Protein AF-A0A7J5WQ27-F1 (afdb_monomer_lite)

Radius of gyration: 19.46 Å; chains: 1; bounding box: 26×52×47 Å

Foldseek 3Di:
DVCVVVVVVVVVVVVVVVPPPPPPQDDAPDLVRLVVQLVVCLVVLNLVSNCVSDDPDPVVVVVSVVSSVVVCVVPVPD

pLDDT: mean 87.33, std 14.18, range [56.34, 98.5]

Secondary structure (DSSP, 8-state):
-HHHHHHHHHHHHHHHHTT-----PPPPSSHHHHHHHHHHHHHTT-HHHHHHTS---HHHHHHHHHHHHHHHHH-TT-

Sequence (78 aa):
MKYWLTILSCAVLFFVACNNSSNEYIAAENGLDAGREFIASSNQGDFSKAGFYMIQDPSNIGLLADAEKNYRALHPSI

Structure (mmCIF, N/CA/C/O backbone):
data_AF-A0A7J5WQ27-F1
#
_entry.id   AF-A0A7J5WQ27-F1
#
loop_
_atom_site.group_PDB
_atom_site.id
_atom_site.type_symbol
_atom_site.label_atom_id
_atom_site.label_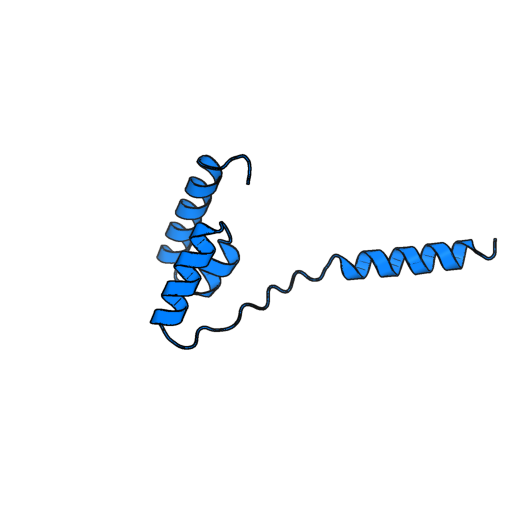alt_id
_atom_site.label_comp_id
_atom_site.label_asym_id
_atom_site.label_entity_id
_atom_site.label_seq_id
_atom_site.pdbx_PDB_ins_code
_atom_site.Cartn_x
_atom_site.Cartn_y
_atom_site.Cartn_z
_atom_site.occupancy
_atom_site.B_iso_or_equiv
_atom_site.auth_seq_id
_atom_site.auth_comp_id
_atom_site.auth_asym_id
_atom_site.auth_atom_id
_atom_site.pdbx_PDB_model_num
ATOM 1 N N . MET A 1 1 ? -3.328 -40.502 32.061 1.00 59.38 1 MET A N 1
ATOM 2 C CA . MET A 1 1 ? -1.920 -40.175 31.735 1.00 59.38 1 MET A CA 1
ATOM 3 C C . MET A 1 1 ? -1.582 -40.284 30.240 1.00 59.38 1 MET A C 1
ATOM 5 O O . MET A 1 1 ? -0.765 -39.507 29.780 1.00 59.38 1 MET A O 1
ATOM 9 N N . LYS A 1 2 ? -2.175 -41.204 29.455 1.00 62.09 2 LYS A N 1
ATOM 10 C CA . LYS A 1 2 ? -1.757 -41.466 28.056 1.00 62.09 2 LYS A CA 1
ATOM 11 C C . LYS A 1 2 ? -2.230 -40.426 27.020 1.00 62.09 2 LYS A C 1
ATOM 13 O O . LYS A 1 2 ? -1.522 -40.169 26.059 1.00 62.09 2 LYS A O 1
ATOM 18 N N . TYR A 1 3 ? -3.381 -39.790 27.251 1.00 73.75 3 TYR A N 1
ATOM 19 C CA . TYR A 1 3 ? -3.979 -38.811 26.324 1.00 73.75 3 TYR A CA 1
ATOM 20 C C . TYR A 1 3 ? -3.419 -37.389 26.462 1.00 73.75 3 TYR A C 1
ATOM 22 O O . TYR A 1 3 ? -3.642 -36.548 25.602 1.00 73.75 3 TYR A O 1
ATOM 30 N N . TRP A 1 4 ? -2.682 -37.114 27.542 1.00 72.50 4 TRP A N 1
ATOM 31 C CA . TRP A 1 4 ? -2.107 -35.791 27.799 1.00 72.50 4 TRP A CA 1
ATOM 32 C C . TRP A 1 4 ? -1.004 -35.456 26.795 1.00 72.50 4 TRP A C 1
ATOM 34 O O . TRP A 1 4 ? -0.938 -34.332 26.310 1.00 72.50 4 TRP A O 1
ATOM 44 N N . LEU A 1 5 ? -0.205 -36.457 26.411 1.00 71.25 5 LEU A N 1
ATOM 45 C CA . LEU A 1 5 ? 0.802 -36.310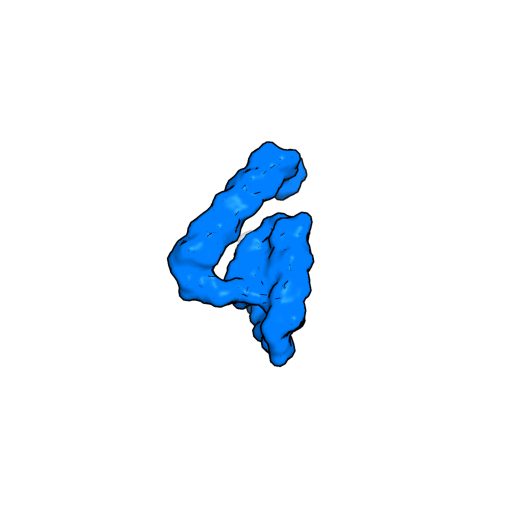 25.360 1.00 71.25 5 LEU A CA 1
ATOM 46 C C . LEU A 1 5 ? 0.153 -36.030 23.994 1.00 71.25 5 LEU A C 1
ATOM 48 O O . LEU A 1 5 ? 0.668 -35.243 23.208 1.00 71.25 5 LEU A O 1
ATOM 52 N N . THR A 1 6 ? -1.006 -36.640 23.729 1.00 76.19 6 THR A N 1
ATOM 53 C CA . THR A 1 6 ? -1.753 -36.475 22.473 1.00 76.19 6 THR A CA 1
ATOM 54 C C . THR A 1 6 ? -2.420 -35.101 22.386 1.00 76.19 6 THR A C 1
ATOM 56 O O . THR A 1 6 ? -2.361 -34.456 21.344 1.00 76.19 6 THR A O 1
ATOM 59 N N . ILE A 1 7 ? -2.992 -34.614 23.492 1.00 79.00 7 ILE A N 1
ATOM 60 C CA . ILE A 1 7 ? -3.593 -33.273 23.576 1.00 79.00 7 ILE A CA 1
ATOM 61 C C . ILE A 1 7 ? -2.517 -32.187 23.428 1.00 79.00 7 ILE A C 1
ATOM 63 O O . ILE A 1 7 ? -2.711 -31.237 22.671 1.00 79.00 7 ILE A O 1
ATOM 67 N N . LEU A 1 8 ? -1.360 -32.356 24.077 1.00 78.00 8 LEU A N 1
ATOM 68 C CA . LEU A 1 8 ? -0.230 -31.430 23.956 1.00 78.00 8 LEU A CA 1
ATOM 69 C C . LEU A 1 8 ? 0.318 -31.380 22.518 1.00 78.00 8 LEU A C 1
ATOM 71 O O . LEU A 1 8 ? 0.588 -30.300 22.001 1.00 78.00 8 LEU A O 1
ATOM 75 N N . SER A 1 9 ? 0.415 -32.531 21.845 1.00 74.00 9 SER A N 1
ATOM 76 C CA . SER A 1 9 ? 0.849 -32.608 20.444 1.00 74.00 9 SER A CA 1
ATOM 77 C C . SER A 1 9 ? -0.118 -31.913 19.479 1.00 74.00 9 SER A C 1
ATOM 79 O O . SER A 1 9 ? 0.333 -31.252 18.547 1.00 74.00 9 SER A O 1
ATOM 81 N N . CYS A 1 10 ? -1.435 -32.029 19.688 1.00 72.56 10 CYS A N 1
ATOM 82 C CA . CYS A 1 10 ? -2.424 -31.318 18.869 1.00 72.56 10 CYS A CA 1
ATOM 83 C C . CYS A 1 10 ? -2.374 -29.802 19.093 1.00 72.56 10 CYS A C 1
ATOM 85 O O . CYS A 1 10 ? -2.479 -29.045 18.132 1.00 72.56 10 CYS A O 1
ATOM 87 N N . ALA A 1 11 ? -2.173 -29.350 20.334 1.00 75.56 11 ALA A N 1
ATOM 88 C CA . ALA A 1 11 ? -2.087 -27.925 20.646 1.00 75.56 11 ALA A CA 1
ATOM 89 C C . ALA A 1 11 ? -0.914 -27.241 19.919 1.00 75.56 11 ALA A C 1
ATOM 91 O O . ALA A 1 11 ? -1.083 -26.150 19.384 1.00 75.56 11 ALA A O 1
ATOM 92 N N . VAL A 1 12 ? 0.245 -27.902 19.819 1.00 75.06 12 VAL A N 1
ATOM 93 C CA . VAL A 1 12 ? 1.423 -27.363 19.112 1.00 75.06 12 VAL A CA 1
ATOM 94 C C . VAL A 1 12 ? 1.166 -27.179 17.610 1.00 75.06 12 VAL A C 1
ATOM 96 O O . VAL A 1 12 ? 1.599 -26.179 17.041 1.00 75.06 12 VAL A O 1
ATOM 99 N N . LEU A 1 13 ? 0.416 -28.081 16.968 1.00 72.44 13 LEU A N 1
ATOM 100 C CA . LEU A 1 13 ? 0.090 -27.971 15.538 1.00 72.44 13 LEU A CA 1
ATOM 101 C C . LEU A 1 13 ? -0.866 -26.804 15.232 1.00 72.44 13 LEU A C 1
ATOM 103 O O . LEU A 1 13 ? -0.750 -26.190 14.174 1.00 72.44 13 LEU A O 1
ATOM 107 N N . PHE A 1 14 ? -1.753 -26.445 16.166 1.00 70.81 14 PHE A N 1
ATOM 108 C CA . PHE A 1 14 ? -2.626 -25.273 16.018 1.00 70.81 14 PHE A CA 1
ATOM 109 C C . PHE A 1 14 ? -1.863 -23.941 16.084 1.00 70.81 14 PHE A C 1
ATOM 111 O O . PHE A 1 14 ? -2.245 -22.994 15.402 1.00 70.81 14 PHE A O 1
ATOM 118 N N . PHE A 1 15 ? -0.764 -23.860 16.843 1.00 66.69 15 PHE A N 1
ATOM 119 C CA . PHE A 1 15 ? 0.032 -22.628 16.932 1.00 66.69 15 PHE A CA 1
ATOM 120 C C . PHE A 1 15 ? 0.880 -22.352 15.681 1.00 66.69 15 PHE A C 1
ATOM 122 O O . PHE A 1 15 ? 1.135 -21.190 15.374 1.00 66.69 15 PHE A O 1
ATOM 129 N N . VAL A 1 16 ? 1.281 -23.382 14.925 1.00 65.00 16 VAL A N 1
ATOM 130 C CA . VAL A 1 16 ? 2.083 -23.202 13.697 1.00 65.00 16 VAL A CA 1
ATOM 131 C C . VAL A 1 16 ? 1.240 -22.654 12.534 1.00 65.00 16 VAL A C 1
ATOM 133 O O . VAL A 1 16 ? 1.758 -21.917 11.701 1.00 65.00 16 VAL A O 1
ATOM 136 N N . ALA A 1 17 ? -0.067 -22.932 12.496 1.00 62.53 17 ALA A N 1
ATOM 137 C CA . ALA A 1 17 ? -0.955 -22.453 11.430 1.00 62.53 17 ALA A CA 1
ATOM 138 C C . ALA A 1 17 ? -1.276 -20.945 11.507 1.00 62.53 17 ALA A C 1
ATOM 140 O O . ALA A 1 17 ? -1.629 -20.345 10.493 1.00 62.53 17 ALA A O 1
ATOM 141 N N . CYS A 1 18 ? -1.127 -20.320 12.680 1.00 61.22 18 CYS A N 1
ATOM 142 C CA . CYS A 1 18 ? -1.414 -18.894 12.880 1.00 61.22 18 CYS A CA 1
ATOM 143 C C . CYS A 1 18 ? -0.265 -17.955 12.489 1.00 61.22 18 CYS A C 1
ATOM 145 O O . CYS A 1 18 ? -0.413 -16.748 12.648 1.00 61.22 18 CYS A O 1
ATOM 147 N N . ASN A 1 19 ? 0.869 -18.470 12.000 1.00 57.72 19 ASN A N 1
ATOM 148 C CA . ASN A 1 19 ? 2.049 -17.646 11.719 1.00 57.72 19 ASN A CA 1
ATOM 149 C C . ASN A 1 19 ? 2.365 -17.487 10.221 1.00 57.72 19 ASN A C 1
ATOM 151 O O . ASN A 1 19 ? 3.482 -17.125 9.855 1.00 57.72 19 ASN A O 1
ATOM 155 N N . ASN A 1 20 ? 1.390 -17.744 9.345 1.00 56.34 20 ASN A N 1
ATOM 156 C CA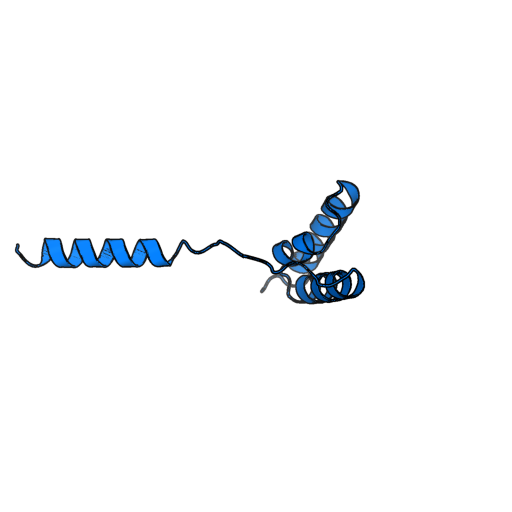 . ASN A 1 20 ? 1.524 -17.512 7.906 1.00 56.34 20 ASN A CA 1
ATOM 157 C C . ASN A 1 20 ? 1.276 -16.032 7.572 1.00 56.34 20 ASN A C 1
ATOM 159 O O . ASN A 1 20 ? 0.268 -15.686 6.966 1.00 56.34 20 ASN A O 1
ATOM 163 N N . SER A 1 21 ? 2.200 -15.162 7.979 1.00 58.31 21 SER A N 1
ATOM 164 C CA . SER A 1 21 ? 2.197 -13.732 7.627 1.00 58.31 21 SER A CA 1
ATOM 165 C C . SER A 1 21 ? 3.177 -13.418 6.493 1.00 58.31 21 SER A C 1
ATOM 167 O O . SER A 1 21 ? 3.739 -12.326 6.436 1.00 58.31 21 SER A O 1
ATOM 169 N N . SER A 1 22 ? 3.434 -14.369 5.592 1.00 57.47 22 SER A N 1
ATOM 170 C CA . SER A 1 22 ? 4.100 -14.063 4.328 1.00 57.47 22 SER A CA 1
ATOM 171 C C . SER A 1 22 ? 3.036 -13.564 3.360 1.00 57.47 22 SER A C 1
ATOM 173 O O . SER A 1 22 ? 2.467 -14.336 2.589 1.00 57.47 22 SER A O 1
ATOM 175 N N . ASN A 1 23 ? 2.734 -12.269 3.430 1.00 62.31 23 ASN A N 1
ATOM 176 C CA . ASN A 1 23 ? 2.011 -11.604 2.358 1.00 62.31 23 ASN A CA 1
ATOM 177 C C . ASN A 1 23 ? 2.918 -11.599 1.116 1.00 62.31 23 ASN A C 1
ATOM 179 O O . ASN A 1 23 ? 3.659 -10.648 0.873 1.00 62.31 23 ASN A O 1
ATOM 183 N N . GLU A 1 24 ? 2.922 -12.699 0.363 1.00 78.75 24 GLU A N 1
ATOM 184 C CA . GLU A 1 24 ? 3.558 -12.759 -0.949 1.00 78.75 24 GLU A CA 1
ATOM 185 C C . GLU A 1 24 ? 2.691 -11.962 -1.923 1.00 78.75 24 GLU A C 1
ATOM 187 O O . GLU A 1 24 ? 1.770 -12.475 -2.560 1.00 78.75 24 GLU A O 1
ATOM 192 N N . TYR A 1 25 ? 2.946 -10.658 -1.988 1.00 90.06 25 TYR A N 1
ATOM 193 C CA . TYR A 1 25 ? 2.353 -9.808 -3.005 1.00 90.06 25 TYR A CA 1
ATOM 194 C C . TYR A 1 25 ? 2.977 -10.131 -4.368 1.00 90.06 25 TYR A C 1
ATOM 196 O O . TYR A 1 25 ? 4.188 -10.327 -4.495 1.00 90.06 25 TYR A O 1
ATOM 204 N N . ILE A 1 26 ? 2.139 -10.197 -5.399 1.00 92.75 26 ILE A N 1
ATOM 205 C CA . ILE A 1 26 ? 2.564 -10.524 -6.761 1.00 92.75 26 ILE A CA 1
ATOM 206 C C . ILE A 1 26 ? 3.072 -9.249 -7.428 1.00 92.75 26 ILE A C 1
ATOM 208 O O . ILE A 1 26 ? 2.394 -8.227 -7.402 1.00 92.75 26 ILE A O 1
ATOM 212 N N . ALA A 1 27 ? 4.255 -9.303 -8.042 1.00 93.81 27 ALA A N 1
ATOM 213 C CA . ALA A 1 27 ? 4.784 -8.172 -8.796 1.00 93.81 27 ALA A CA 1
ATOM 214 C C . ALA A 1 27 ? 3.824 -7.762 -9.925 1.00 93.81 27 ALA A C 1
ATOM 216 O O . ALA A 1 27 ? 3.300 -8.613 -10.644 1.00 93.81 27 ALA A O 1
ATOM 217 N N . ALA A 1 28 ? 3.627 -6.456 -10.090 1.00 96.06 28 ALA A N 1
ATOM 218 C CA . ALA A 1 28 ? 2.796 -5.914 -11.156 1.00 96.06 28 ALA A CA 1
ATOM 219 C C . ALA A 1 28 ? 3.386 -6.204 -12.545 1.00 96.06 28 ALA A C 1
ATOM 221 O O . ALA A 1 28 ? 4.603 -6.173 -12.735 1.00 96.06 28 ALA A O 1
ATOM 222 N N . GLU A 1 29 ? 2.517 -6.410 -13.534 1.00 96.19 29 GLU A N 1
ATOM 223 C CA . GLU A 1 29 ? 2.925 -6.663 -14.921 1.00 96.19 29 GLU A CA 1
ATOM 224 C C . GLU A 1 29 ? 3.615 -5.437 -15.545 1.00 96.19 29 GLU A C 1
ATOM 226 O O . GLU A 1 29 ? 4.548 -5.557 -16.340 1.00 96.19 29 GLU A O 1
ATOM 231 N N . ASN A 1 30 ? 3.152 -4.236 -15.193 1.00 97.56 30 ASN A N 1
ATOM 232 C CA . ASN A 1 30 ? 3.676 -2.964 -15.681 1.00 97.56 30 ASN A CA 1
ATOM 233 C C . ASN A 1 30 ? 3.307 -1.804 -14.734 1.00 97.56 30 ASN A C 1
ATOM 235 O O . ASN A 1 30 ? 2.641 -1.986 -13.716 1.00 97.56 30 ASN A O 1
ATOM 239 N N . GLY A 1 31 ? 3.721 -0.578 -15.073 1.00 97.56 31 GLY A N 1
ATOM 240 C CA . GLY A 1 31 ? 3.461 0.599 -14.235 1.00 97.56 31 GLY A CA 1
ATOM 241 C C . GLY A 1 31 ? 1.977 0.962 -14.072 1.00 97.56 31 GLY A C 1
ATOM 242 O O . GLY A 1 31 ? 1.588 1.450 -13.014 1.00 97.56 31 GLY A O 1
ATOM 243 N N . LEU A 1 32 ? 1.131 0.705 -15.078 1.00 98.06 32 LEU A N 1
ATOM 244 C CA . LEU A 1 32 ? -0.318 0.945 -14.969 1.00 98.06 32 LEU A CA 1
ATOM 245 C C . LEU A 1 32 ? -0.968 -0.069 -14.029 1.00 98.06 32 LEU A C 1
ATOM 247 O O . LEU A 1 32 ? -1.865 0.270 -13.258 1.00 98.06 32 LEU A O 1
ATOM 251 N N . ASP A 1 33 ? -0.486 -1.306 -14.092 1.00 98.12 33 ASP A N 1
ATOM 252 C CA . ASP A 1 33 ? -0.891 -2.389 -13.212 1.00 98.12 33 ASP A CA 1
ATOM 253 C C . ASP A 1 33 ? -0.549 -2.082 -11.749 1.00 98.12 33 ASP A C 1
ATOM 255 O O . ASP A 1 33 ? -1.431 -2.103 -10.889 1.00 98.12 33 ASP A O 1
ATOM 259 N N . ALA A 1 34 ? 0.688 -1.644 -11.497 1.00 98.00 34 ALA A N 1
ATOM 260 C CA . ALA A 1 34 ? 1.134 -1.199 -10.181 1.00 98.00 34 ALA A CA 1
ATOM 261 C C . ALA A 1 34 ? 0.282 -0.036 -9.650 1.00 98.00 34 ALA A C 1
ATOM 263 O O . ALA A 1 34 ? -0.181 -0.072 -8.513 1.00 98.00 34 ALA A O 1
ATOM 264 N N . GLY A 1 35 ? -0.001 0.969 -10.487 1.00 98.06 35 GLY A N 1
ATOM 265 C CA . GLY A 1 35 ? -0.856 2.093 -10.103 1.00 98.06 35 GLY A CA 1
ATOM 266 C C . GLY A 1 35 ? -2.276 1.662 -9.722 1.00 98.06 35 GLY A C 1
ATOM 267 O O . GLY A 1 35 ? -2.832 2.154 -8.738 1.00 98.06 35 GLY A O 1
ATOM 268 N N . ARG A 1 36 ? -2.860 0.709 -10.461 1.00 98.31 36 ARG A N 1
ATOM 269 C CA . ARG A 1 36 ? -4.186 0.160 -10.147 1.00 98.31 36 ARG A CA 1
ATOM 270 C C . ARG A 1 36 ? -4.187 -0.565 -8.803 1.00 98.31 36 ARG A C 1
ATOM 272 O O . ARG A 1 36 ? -5.071 -0.309 -7.986 1.00 98.31 36 ARG A O 1
ATOM 279 N N . GLU A 1 37 ? -3.204 -1.430 -8.565 1.00 98.19 37 GLU A N 1
ATOM 280 C CA . GLU A 1 37 ? -3.086 -2.171 -7.306 1.00 98.19 37 GLU A CA 1
ATOM 281 C C . GLU A 1 37 ? -2.789 -1.249 -6.114 1.00 98.19 37 GLU A C 1
ATOM 283 O O . GLU A 1 37 ? -3.370 -1.435 -5.042 1.00 98.19 37 GLU A O 1
ATOM 288 N N . PHE A 1 38 ? -1.963 -0.213 -6.299 1.00 98.31 38 PHE A N 1
ATOM 289 C CA . PHE A 1 38 ? -1.691 0.813 -5.290 1.00 98.31 38 PHE A CA 1
ATOM 290 C C . PHE A 1 38 ? -2.979 1.508 -4.829 1.00 98.31 38 PHE A C 1
ATOM 292 O O . PHE A 1 38 ? -3.273 1.548 -3.630 1.00 98.31 38 PHE A O 1
ATOM 299 N N . ILE A 1 39 ? -3.784 2.014 -5.773 1.00 98.12 39 ILE A N 1
ATOM 300 C CA . ILE A 1 39 ? -5.049 2.703 -5.470 1.00 98.12 39 ILE A CA 1
ATOM 301 C C . ILE A 1 39 ? -6.043 1.735 -4.824 1.00 98.12 39 ILE A C 1
ATOM 303 O O . ILE A 1 39 ? -6.654 2.058 -3.805 1.00 98.12 39 ILE A O 1
ATOM 307 N N . ALA A 1 40 ? -6.202 0.540 -5.399 1.00 98.00 40 ALA A N 1
ATOM 308 C CA . ALA A 1 40 ? -7.143 -0.454 -4.897 1.00 98.00 40 ALA A CA 1
ATOM 309 C C . ALA A 1 40 ? -6.828 -0.862 -3.452 1.00 98.00 40 ALA A C 1
ATOM 311 O O . ALA A 1 40 ? -7.745 -0.949 -2.634 1.00 98.00 40 ALA A O 1
ATOM 312 N N . SER A 1 41 ? -5.550 -1.078 -3.136 1.00 97.56 41 SER A N 1
ATOM 313 C CA . SER A 1 41 ? -5.102 -1.478 -1.799 1.00 97.56 41 SER A CA 1
ATOM 314 C C . SER A 1 41 ? -5.225 -0.324 -0.802 1.00 97.56 41 SER A C 1
ATOM 316 O O . SER A 1 41 ? -5.731 -0.523 0.300 1.00 97.56 41 SER A O 1
ATOM 318 N N . SER A 1 42 ? -4.895 0.906 -1.219 1.00 97.69 42 SER A N 1
ATOM 319 C CA . SER A 1 42 ? -5.080 2.116 -0.401 1.00 97.69 42 SER A CA 1
ATOM 320 C C . SER A 1 42 ? -6.546 2.318 -0.000 1.00 97.69 42 SER A C 1
ATOM 322 O O . SER A 1 42 ? -6.846 2.592 1.158 1.00 97.69 42 SER A O 1
ATOM 324 N N . ASN A 1 43 ? -7.482 2.114 -0.933 1.00 96.25 43 ASN A N 1
ATOM 325 C CA . ASN A 1 43 ? -8.920 2.239 -0.664 1.00 96.25 43 ASN A CA 1
ATOM 326 C C . ASN A 1 43 ? -9.454 1.142 0.271 1.00 96.25 43 ASN A C 1
ATOM 328 O O . ASN A 1 43 ? -10.384 1.381 1.042 1.00 96.25 43 ASN A O 1
ATOM 332 N N . GLN A 1 44 ? -8.860 -0.050 0.218 1.00 95.50 44 GLN A N 1
ATOM 333 C CA . GLN A 1 44 ? -9.169 -1.164 1.121 1.00 95.50 44 GLN A CA 1
ATOM 334 C C . GLN A 1 44 ? -8.507 -1.011 2.498 1.00 95.50 44 GLN A C 1
ATOM 336 O O . GLN A 1 44 ? -8.750 -1.822 3.387 1.00 95.50 44 GLN A O 1
ATOM 341 N N . GLY A 1 45 ? -7.670 0.013 2.683 1.00 95.81 45 GLY A N 1
ATOM 342 C CA . GLY A 1 45 ? -6.899 0.200 3.902 1.00 95.81 45 GLY A CA 1
ATOM 343 C C . GLY A 1 45 ? -5.747 -0.796 4.055 1.00 95.81 45 GLY A C 1
ATOM 344 O O . GLY A 1 45 ? -5.214 -0.923 5.152 1.00 95.81 45 GLY A O 1
ATOM 345 N N . ASP A 1 46 ? -5.342 -1.501 2.997 1.00 96.12 46 ASP A N 1
ATOM 346 C CA . ASP A 1 46 ? -4.153 -2.355 3.000 1.00 96.12 46 ASP A CA 1
ATOM 347 C C . ASP A 1 46 ? -2.936 -1.545 2.532 1.00 96.12 46 ASP A C 1
ATOM 349 O O . ASP A 1 46 ? -2.494 -1.610 1.380 1.00 96.12 46 ASP A O 1
ATOM 353 N N . PHE A 1 47 ? -2.412 -0.721 3.440 1.00 96.88 47 PHE A N 1
ATOM 354 C CA . PHE A 1 47 ? -1.273 0.155 3.159 1.00 96.88 47 PHE A CA 1
ATOM 355 C C . PHE A 1 47 ? 0.048 -0.611 3.025 1.00 96.88 47 PHE A C 1
ATOM 357 O O . PHE A 1 47 ? 0.959 -0.140 2.346 1.00 96.88 47 PHE A O 1
ATOM 364 N N .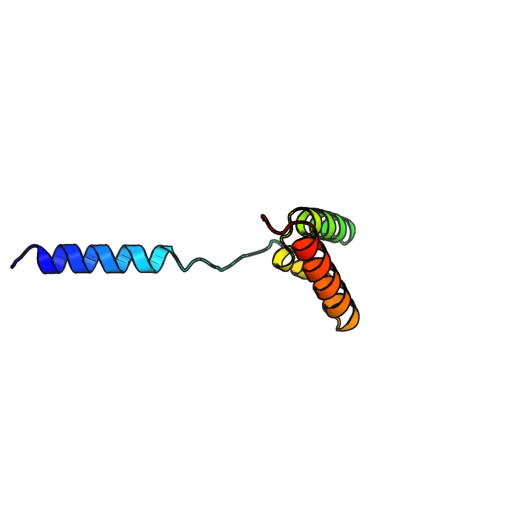 SER A 1 48 ? 0.135 -1.825 3.579 1.00 95.94 48 SER A N 1
ATOM 365 C CA . SER A 1 48 ? 1.276 -2.716 3.356 1.00 95.94 48 SER A CA 1
ATOM 366 C C . SER A 1 48 ? 1.328 -3.167 1.897 1.00 95.94 48 SER A C 1
ATOM 368 O O . SER A 1 48 ? 2.366 -3.024 1.245 1.00 95.94 48 SER A O 1
ATOM 370 N N . LYS A 1 49 ? 0.198 -3.639 1.357 1.00 96.81 49 LYS A N 1
ATOM 371 C CA . LYS A 1 49 ? 0.083 -4.003 -0.056 1.00 96.81 49 LYS A CA 1
ATOM 372 C C . LYS A 1 49 ? 0.206 -2.784 -0.966 1.00 96.81 49 LYS A C 1
ATOM 374 O O . LYS A 1 49 ? 0.877 -2.869 -1.988 1.00 96.81 49 LYS A O 1
ATOM 379 N N . ALA A 1 50 ? -0.368 -1.635 -0.601 1.00 97.88 50 ALA A N 1
ATOM 380 C CA . ALA A 1 50 ? -0.189 -0.404 -1.373 1.00 97.88 50 ALA A CA 1
ATOM 381 C C . ALA A 1 50 ? 1.299 -0.037 -1.496 1.00 97.88 50 ALA A C 1
ATOM 383 O O . ALA A 1 50 ? 1.788 0.183 -2.602 1.00 97.88 50 ALA A O 1
ATOM 384 N N . GLY A 1 51 ? 2.041 -0.068 -0.385 1.00 97.69 51 GLY A N 1
ATOM 385 C CA . GLY A 1 51 ? 3.476 0.207 -0.372 1.00 97.69 51 GLY A CA 1
ATOM 386 C C . GLY A 1 51 ? 4.273 -0.703 -1.300 1.00 97.69 51 GLY A C 1
ATOM 387 O O . GLY A 1 51 ? 5.200 -0.226 -1.942 1.00 97.69 51 GLY A O 1
ATOM 388 N N . PHE A 1 52 ? 3.888 -1.971 -1.449 1.00 97.19 52 PHE A N 1
ATOM 389 C CA . PHE A 1 52 ? 4.552 -2.904 -2.363 1.00 97.19 52 PHE A CA 1
ATOM 390 C C . PHE A 1 52 ? 4.498 -2.467 -3.840 1.00 97.19 52 PHE A C 1
ATOM 392 O O . PHE A 1 52 ? 5.464 -2.671 -4.571 1.00 97.19 52 PHE A O 1
ATOM 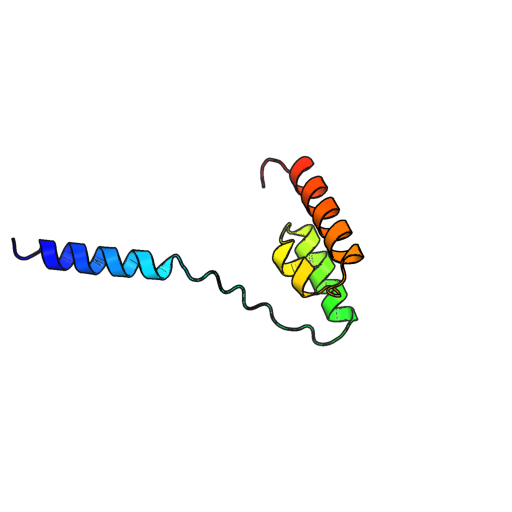399 N N . TYR A 1 53 ? 3.414 -1.817 -4.276 1.00 97.88 53 TYR A N 1
ATOM 400 C CA . TYR A 1 53 ? 3.239 -1.353 -5.663 1.00 97.88 53 TYR A CA 1
ATOM 401 C C . TYR A 1 53 ? 3.754 0.072 -5.917 1.00 97.88 53 TYR A C 1
ATOM 403 O O . TYR A 1 53 ? 3.475 0.667 -6.959 1.00 97.88 53 TYR A O 1
ATOM 411 N N . MET A 1 54 ? 4.508 0.630 -4.972 1.00 97.19 54 MET A N 1
ATOM 412 C CA . MET A 1 54 ? 5.045 1.987 -5.018 1.00 97.19 54 MET A CA 1
ATOM 413 C C . MET A 1 54 ? 6.572 1.977 -5.173 1.00 97.19 54 MET A C 1
ATOM 415 O O . MET A 1 54 ? 7.259 1.041 -4.759 1.00 97.19 54 MET A O 1
ATOM 419 N N . ILE A 1 55 ? 7.129 3.054 -5.734 1.00 97.00 55 ILE A N 1
ATOM 420 C CA . ILE A 1 55 ? 8.578 3.291 -5.712 1.00 97.00 55 ILE A CA 1
ATOM 421 C C . ILE A 1 55 ? 9.033 3.493 -4.258 1.00 97.00 55 ILE A C 1
ATOM 423 O O . ILE A 1 55 ? 8.472 4.307 -3.525 1.00 97.00 55 ILE A O 1
ATOM 427 N N . GLN A 1 56 ? 10.067 2.752 -3.851 1.00 96.75 56 GLN A N 1
ATOM 428 C CA . GLN A 1 56 ? 10.582 2.732 -2.478 1.00 96.75 56 GLN A CA 1
ATOM 429 C C . GLN A 1 56 ? 11.561 3.882 -2.211 1.00 96.75 56 GLN A C 1
ATOM 431 O O . GLN A 1 56 ? 12.758 3.661 -2.021 1.00 96.75 56 GLN A O 1
ATOM 436 N N . ASP A 1 57 ? 11.063 5.117 -2.209 1.00 97.44 57 ASP A N 1
ATOM 437 C CA . ASP A 1 57 ? 11.836 6.291 -1.797 1.00 97.44 57 ASP A CA 1
ATOM 438 C C . ASP A 1 57 ? 11.262 6.955 -0.530 1.00 97.44 57 ASP A C 1
ATOM 440 O O . ASP A 1 57 ? 10.074 6.804 -0.225 1.00 97.44 57 ASP A O 1
ATOM 444 N N . PRO A 1 58 ? 12.086 7.704 0.231 1.00 97.69 58 PRO A N 1
ATOM 445 C CA . PRO A 1 58 ? 11.668 8.262 1.517 1.00 97.69 58 PRO A CA 1
ATOM 446 C C . PRO A 1 58 ? 10.468 9.211 1.445 1.00 97.69 58 PRO A C 1
ATOM 448 O O . PRO A 1 58 ? 9.686 9.270 2.393 1.00 97.69 58 PRO A O 1
ATOM 451 N N . SER A 1 59 ? 10.316 9.955 0.345 1.00 98.06 59 SER A N 1
ATOM 452 C CA . SER A 1 59 ? 9.207 10.898 0.184 1.00 98.06 59 SER A CA 1
ATOM 453 C C . SER A 1 59 ? 7.893 10.144 0.017 1.00 98.06 59 SER A C 1
ATOM 455 O O . SER A 1 59 ? 6.914 10.432 0.704 1.00 98.06 59 SER A O 1
ATOM 457 N N . ASN A 1 60 ? 7.886 9.140 -0.857 1.00 97.81 60 ASN A N 1
ATOM 458 C CA . ASN A 1 60 ? 6.722 8.301 -1.110 1.00 97.81 60 ASN A CA 1
ATOM 459 C C . ASN A 1 60 ? 6.301 7.500 0.130 1.00 97.81 60 ASN A C 1
ATOM 461 O O . ASN A 1 60 ? 5.115 7.441 0.452 1.00 97.81 60 ASN A O 1
ATOM 465 N N . ILE A 1 61 ? 7.265 6.960 0.883 1.00 98.38 61 ILE A N 1
ATOM 466 C CA . ILE A 1 61 ? 6.996 6.277 2.158 1.00 98.38 61 ILE A CA 1
ATOM 467 C C . ILE A 1 61 ? 6.326 7.228 3.162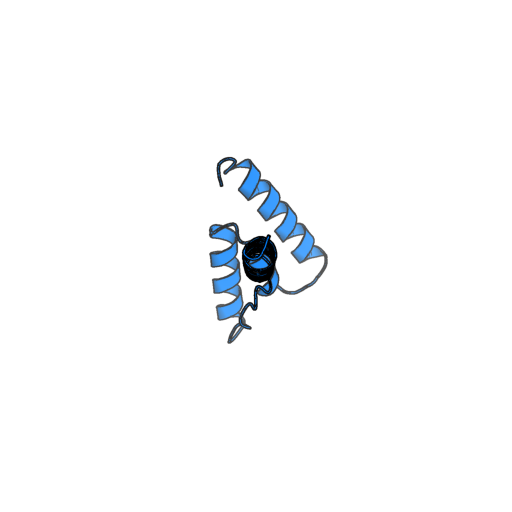 1.00 98.38 61 ILE A C 1
ATOM 469 O O . ILE A 1 61 ? 5.355 6.844 3.812 1.00 98.38 61 ILE A O 1
ATOM 473 N N . GLY A 1 62 ? 6.806 8.473 3.266 1.00 98.44 62 GLY A N 1
ATOM 474 C CA . GLY A 1 62 ? 6.204 9.483 4.141 1.00 98.44 62 GLY A CA 1
ATOM 475 C C . GLY A 1 62 ? 4.758 9.807 3.761 1.00 98.44 62 GLY A C 1
ATOM 476 O O . GLY A 1 62 ? 3.873 9.781 4.613 1.00 98.44 62 GLY A O 1
ATOM 477 N N . LEU A 1 63 ? 4.501 10.028 2.469 1.00 98.50 63 LEU A N 1
ATOM 478 C CA . LEU A 1 63 ? 3.154 10.303 1.961 1.00 98.50 63 LEU A CA 1
ATOM 479 C C . LEU A 1 63 ? 2.189 9.133 2.197 1.00 98.50 63 LEU A C 1
ATOM 481 O O . LEU A 1 63 ? 1.030 9.357 2.547 1.00 98.50 63 LEU A O 1
ATOM 485 N N . LEU A 1 64 ? 2.656 7.892 2.039 1.00 98.50 64 LEU A N 1
ATOM 486 C CA . LEU A 1 64 ? 1.846 6.703 2.296 1.00 98.50 64 LEU A CA 1
ATOM 487 C C . LEU A 1 64 ? 1.493 6.563 3.784 1.00 98.50 64 LEU A C 1
ATOM 489 O O . LEU A 1 64 ? 0.352 6.242 4.110 1.00 98.50 64 LEU A O 1
ATOM 493 N N . ALA A 1 65 ? 2.439 6.854 4.681 1.00 98.44 65 ALA A N 1
ATOM 494 C CA . ALA A 1 65 ? 2.201 6.831 6.124 1.00 98.44 65 ALA A CA 1
ATOM 495 C C . ALA A 1 65 ? 1.183 7.901 6.560 1.00 98.44 65 ALA A C 1
ATOM 497 O O . ALA A 1 65 ? 0.299 7.628 7.377 1.00 98.44 65 ALA A O 1
ATOM 498 N N . ASP A 1 66 ? 1.258 9.104 5.986 1.00 98.50 66 ASP A N 1
ATOM 499 C CA . ASP A 1 66 ? 0.266 10.156 6.225 1.00 98.50 66 ASP A CA 1
ATOM 500 C C . ASP A 1 66 ? -1.118 9.762 5.688 1.00 98.50 66 ASP A C 1
ATOM 502 O O . ASP A 1 66 ? -2.134 9.980 6.356 1.00 98.50 66 ASP A O 1
ATOM 506 N N . ALA A 1 67 ? -1.173 9.139 4.506 1.00 98.12 67 ALA A N 1
ATOM 507 C CA . ALA A 1 67 ? -2.412 8.618 3.938 1.00 98.12 67 ALA A CA 1
ATOM 508 C C . ALA A 1 67 ? -3.038 7.536 4.832 1.00 98.12 67 ALA A C 1
ATOM 510 O O . ALA A 1 67 ? -4.237 7.605 5.110 1.00 98.12 67 ALA A O 1
ATOM 511 N N . GLU A 1 68 ? -2.238 6.595 5.343 1.00 98.06 68 GLU A N 1
ATOM 512 C CA . GLU A 1 68 ? -2.697 5.574 6.287 1.00 98.06 68 GLU A CA 1
ATOM 513 C C . GLU A 1 68 ? -3.258 6.204 7.560 1.00 98.06 68 GLU A C 1
ATOM 515 O O . GLU A 1 68 ? -4.386 5.912 7.965 1.00 98.06 68 GLU A O 1
ATOM 520 N N . LYS A 1 69 ? -2.504 7.121 8.170 1.00 98.00 69 LYS A N 1
ATOM 521 C CA . LYS A 1 69 ? -2.932 7.819 9.384 1.00 98.00 69 LYS A CA 1
ATOM 522 C C . LYS A 1 69 ? -4.282 8.511 9.186 1.00 98.00 69 LYS A C 1
ATOM 524 O O . LYS A 1 69 ? -5.166 8.389 10.035 1.00 98.00 69 LYS A O 1
ATOM 529 N N . ASN A 1 70 ? -4.451 9.214 8.068 1.00 97.69 70 ASN A N 1
ATOM 530 C CA . ASN A 1 70 ? -5.697 9.905 7.745 1.00 97.69 70 ASN A CA 1
ATOM 531 C C . ASN A 1 70 ? -6.847 8.923 7.493 1.00 97.69 70 ASN A C 1
ATOM 533 O O . ASN A 1 70 ? -7.953 9.136 7.989 1.00 97.69 70 ASN A O 1
ATOM 537 N N . TYR A 1 71 ? -6.587 7.829 6.775 1.00 97.25 71 TYR A N 1
ATOM 538 C CA . TYR A 1 71 ? -7.577 6.785 6.521 1.00 97.25 71 TYR A CA 1
ATOM 539 C C . TYR A 1 71 ? -8.124 6.197 7.826 1.00 97.25 71 TYR A C 1
ATOM 541 O O . TYR A 1 71 ? -9.343 6.135 7.998 1.00 97.25 71 TYR A O 1
ATOM 549 N N . ARG A 1 72 ? -7.241 5.834 8.769 1.00 96.25 72 ARG A N 1
ATOM 550 C CA . ARG A 1 72 ? -7.621 5.275 10.081 1.00 96.25 72 ARG A CA 1
ATOM 551 C C . ARG A 1 72 ? -8.357 6.280 10.958 1.00 96.25 72 ARG A C 1
ATOM 553 O O . ARG A 1 72 ? -9.301 5.912 11.648 1.00 96.25 72 ARG A O 1
ATOM 560 N N . ALA A 1 73 ? -7.961 7.552 10.917 1.00 96.94 73 ALA A N 1
ATOM 561 C CA . ALA A 1 73 ? -8.642 8.604 11.670 1.00 96.94 73 ALA A CA 1
ATOM 562 C C . ALA A 1 73 ? -10.096 8.811 11.207 1.00 96.94 73 ALA A C 1
ATOM 564 O O . ALA A 1 73 ? -10.963 9.117 12.025 1.00 96.94 73 ALA A O 1
ATOM 565 N N . LEU A 1 74 ? -10.366 8.631 9.910 1.00 95.88 74 LEU A N 1
ATOM 566 C CA . LEU A 1 74 ? -11.707 8.751 9.329 1.00 95.88 74 LEU A CA 1
ATOM 567 C C . LEU A 1 74 ? -12.542 7.467 9.451 1.00 95.88 74 LEU A C 1
ATOM 569 O O . LEU A 1 74 ? -13.769 7.546 9.443 1.00 95.88 74 LEU A O 1
ATOM 573 N N . HIS A 1 75 ? -11.899 6.305 9.601 1.00 92.00 75 HIS A N 1
ATOM 574 C CA . HIS A 1 75 ? -12.554 4.998 9.709 1.00 92.00 75 HIS A CA 1
ATOM 575 C C . HIS A 1 75 ? -12.131 4.252 10.988 1.00 92.00 75 HIS A C 1
ATOM 577 O O . HIS A 1 75 ? -11.497 3.206 10.902 1.00 92.00 75 HIS A O 1
ATOM 583 N N . PRO A 1 76 ? -12.494 4.737 12.190 1.00 82.69 76 PRO A N 1
ATOM 584 C CA . PRO A 1 76 ? -12.037 4.156 13.459 1.00 82.69 76 PRO A CA 1
ATOM 585 C C . PRO A 1 76 ? -12.611 2.760 13.768 1.00 82.69 76 PRO A C 1
ATOM 587 O O . PRO A 1 76 ? -12.219 2.142 14.754 1.00 82.69 76 PRO A O 1
ATOM 590 N N . SER A 1 77 ? -13.572 2.283 12.973 1.00 77.88 77 SER A N 1
ATOM 591 C CA . SER A 1 77 ? -14.227 0.978 13.122 1.00 77.88 77 SER A CA 1
ATOM 592 C C . SER A 1 77 ? -13.682 -0.110 12.188 1.00 77.88 77 SER A C 1
ATOM 594 O O . SER A 1 77 ? -14.232 -1.211 12.192 1.00 77.88 77 SER A O 1
ATOM 596 N N . ILE A 1 78 ? -12.676 0.205 11.364 1.00 63.03 78 ILE A N 1
ATOM 597 C CA . ILE A 1 78 ? -11.970 -0.724 10.465 1.00 63.03 78 ILE A CA 1
ATOM 598 C C . ILE A 1 78 ? -10.515 -0.805 10.922 1.00 63.03 78 ILE A C 1
ATOM 600 O O . ILE A 1 78 ? -10.026 -1.937 11.104 1.00 63.03 78 ILE A O 1
#